Protein AF-0000000079917441 (afdb_homodimer)

Organism: NCBI:txid1990687

pLDDT: mean 87.79, std 17.49, range [42.44, 98.38]

Solvent-accessible surface area (backbone atoms only — no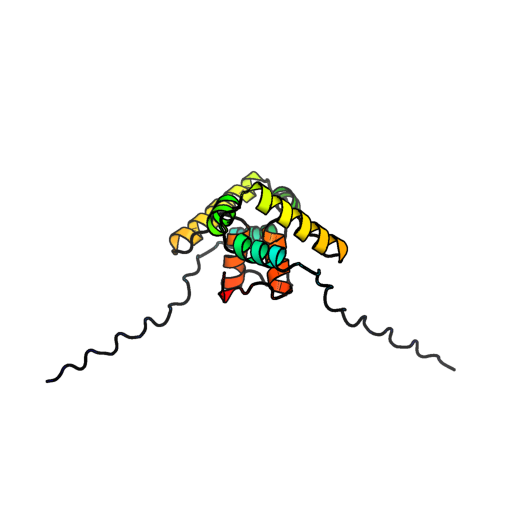t comparable to full-atom values): 10918 Å² total; per-residue (Å²): 132,83,73,67,74,70,76,69,68,68,76,70,76,66,72,80,68,74,57,90,67,51,73,65,45,47,50,49,49,54,45,39,71,67,35,93,37,62,62,56,28,15,61,75,71,72,50,49,53,67,56,53,51,52,42,48,53,51,52,33,49,39,27,37,74,52,74,51,69,50,88,48,69,46,45,47,48,52,51,31,46,74,68,63,71,46,51,76,89,78,93,133,80,74,67,74,70,75,70,69,67,74,69,78,66,71,79,68,74,56,89,67,50,75,65,45,48,50,47,49,53,45,40,72,67,34,94,37,63,64,56,30,16,60,75,72,71,51,50,53,67,57,53,51,52,44,49,53,51,52,35,50,38,27,38,75,49,73,50,69,51,88,47,69,47,45,46,48,50,50,30,45,74,68,63,70,48,51,77,87,79,92

Sequence (182 aa):
MTSVPGSTPDPVGEPPRRPRLTPRELEILRLWLRSESKAIAASDLGISMGTINTHLIRIRAKYAAVGRPVTDKSGLLIRALQDGLVSLAELMTSVPGSTPDPVGEPPRRPRLTPRELEILRLWLRSESKAIAASDLGISMGTINTHLIRIRAKYAAVGRPVTDKSGLLIRALQDGLVSLAEL

Radius of gyration: 21.26 Å; Cα contacts (8 Å, |Δi|>4): 156; chains: 2; bounding box: 71×58×58 Å

Secondary structure (DSSP, 8-state):
----------------PPP---HHHHHHHHHHHHSSSHHHHHHHHT--HHHHHHHHHHHHHHHHHTT----SHHHHHHHHHHTTSS-GGG-/----------------PPP---HHHHHHHHHHHHSSSHHHHHHHHT--HHHHHHHHHHHHHHHHHTT----SHHHHHHHHHHTTSS-GGG-

Nearest PDB structures (foldseek):
  1fse-assembly1_A  TM=8.874E-01  e=6.906E-03  Bacillus subtilis
  7r3h-assembly2_C  TM=8.814E-01  e=1.863E-02  Pseudomonas aeruginosa PAO1
  7r3g-assembly1_B  TM=8.838E-01  e=2.495E-02  Pseudomonas aeruginosa PAO1
  7r3e-assembly1_B  TM=8.764E-01  e=2.973E-02  Pseudomonas aeruginosa PAO1
  7r3e-assembly1_A  TM=8.862E-01  e=7.138E-02  Pseudomonas aeruginosa PAO1

InterPro domains:
  IPR000792 Transcription regulator LuxR, C-terminal [PF00196] (21-64)
  IPR000792 Transcription regulator LuxR, C-terminal [SM00421] (18-80)
  IPR016032 Signal transduction response regulator, C-terminal effector [SSF46894] (13-66)
  IPR036388 Winged helix-like DNA-binding domain superfamily [G3DSA:1.10.10.10] (14-89)

Structure (mmCIF, N/CA/C/O backbone):
data_AF-0000000079917441-model_v1
#
loop_
_entity.id
_entity.type
_entity.pdbx_description
1 polymer 'Helix-turn-helix transcriptional regulator'
#
loop_
_atom_site.group_PDB
_atom_site.id
_atom_site.type_symbol
_atom_site.label_atom_id
_atom_site.label_alt_id
_atom_site.label_comp_id
_atom_site.label_asym_id
_atom_site.label_entity_id
_atom_site.label_seq_id
_atom_site.pdbx_PDB_ins_code
_atom_site.Cartn_x
_atom_site.Cartn_y
_atom_site.Cartn_z
_atom_site.occupancy
_atom_site.B_iso_or_equiv
_atom_site.auth_seq_id
_atom_site.auth_comp_id
_atom_site.auth_asym_id
_atom_site.auth_atom_id
_atom_site.pdbx_PDB_model_num
ATOM 1 N N . MET A 1 1 ? 36.219 12.758 41.531 1 43.31 1 MET A N 1
ATOM 2 C CA . MET A 1 1 ? 34.812 12.969 41.219 1 43.31 1 MET A CA 1
ATOM 3 C C . MET A 1 1 ? 34.469 12.492 39.812 1 43.31 1 MET A C 1
ATOM 5 O O . MET A 1 1 ? 34.844 13.141 38.844 1 43.31 1 MET A O 1
ATOM 9 N N . THR A 1 2 ? 34.656 11.211 39.562 1 46 2 THR A N 1
ATOM 10 C CA . THR A 1 2 ? 34.5 10.453 38.344 1 46 2 THR A CA 1
ATOM 11 C C . THR A 1 2 ? 33.062 10.617 37.781 1 46 2 THR A C 1
ATOM 13 O O . THR A 1 2 ? 32.094 10.18 38.406 1 46 2 THR A O 1
ATOM 16 N N . SER A 1 3 ? 32.688 11.789 37.281 1 43.31 3 SER A N 1
ATOM 17 C CA . SER A 1 3 ? 31.406 12.016 36.656 1 43.31 3 SER A CA 1
ATOM 18 C C . SER A 1 3 ? 31.047 10.883 35.719 1 43.31 3 SER A C 1
ATOM 20 O O . SER A 1 3 ? 31.781 10.617 34.75 1 43.31 3 SER A O 1
ATOM 22 N N . VAL A 1 4 ? 30.562 9.789 36.219 1 50.75 4 VAL A N 1
ATOM 23 C CA . VAL A 1 4 ? 29.969 8.789 35.344 1 50.75 4 VAL A CA 1
ATOM 24 C C . VAL A 1 4 ? 29.109 9.469 34.281 1 50.75 4 VAL A C 1
ATOM 26 O O . VAL A 1 4 ? 28.234 10.273 34.625 1 50.75 4 VAL A O 1
ATOM 29 N N . PRO A 1 5 ? 29.641 9.664 33.094 1 51.19 5 PRO A N 1
ATOM 30 C CA . PRO A 1 5 ? 28.75 10.297 32.094 1 51.19 5 PRO A CA 1
ATOM 31 C C . PRO A 1 5 ? 27.312 9.766 32.156 1 51.19 5 PRO A C 1
ATOM 33 O O . PRO A 1 5 ? 27.094 8.609 32.562 1 51.19 5 PRO A O 1
ATOM 36 N N . GLY A 1 6 ? 26.375 10.508 32.75 1 45.12 6 GLY A N 1
ATOM 37 C CA . GLY A 1 6 ? 24.984 10.102 32.719 1 45.12 6 GLY A CA 1
ATOM 38 C C . GLY A 1 6 ? 24.594 9.352 31.469 1 45.12 6 GLY A C 1
ATOM 39 O O . GLY A 1 6 ? 25.234 9.508 30.422 1 45.12 6 GLY A O 1
ATOM 40 N N . SER A 1 7 ? 24.281 8.109 31.625 1 47.53 7 SER A N 1
ATOM 41 C CA . SER A 1 7 ? 23.734 7.312 30.516 1 47.53 7 SER A CA 1
ATOM 42 C C . SER A 1 7 ? 22.828 8.156 29.625 1 47.53 7 SER A C 1
ATOM 44 O O . SER A 1 7 ? 21.953 8.867 30.109 1 47.53 7 SER A O 1
ATOM 46 N N . THR A 1 8 ? 23.406 8.875 28.609 1 49.34 8 THR A N 1
ATOM 47 C CA . THR A 1 8 ? 22.562 9.5 27.609 1 49.34 8 THR A CA 1
ATOM 48 C C . THR A 1 8 ? 21.25 8.734 27.453 1 49.34 8 THR A C 1
ATOM 50 O O . THR A 1 8 ? 21.25 7.512 27.344 1 49.34 8 THR A O 1
ATOM 53 N N . PRO A 1 9 ? 20.188 9.148 28.172 1 47.81 9 PRO A N 1
ATOM 54 C CA . PRO A 1 9 ? 18.953 8.383 27.984 1 47.81 9 PRO A CA 1
ATOM 55 C C . PRO A 1 9 ? 18.828 7.801 26.578 1 47.81 9 PRO A C 1
ATOM 57 O O . PRO A 1 9 ? 19.359 8.367 25.625 1 47.81 9 PRO A O 1
ATOM 60 N N . ASP A 1 10 ? 19.016 6.641 26.453 1 45.94 10 ASP A N 1
ATOM 61 C CA . ASP A 1 10 ? 18.641 6.043 25.172 1 45.94 10 ASP A CA 1
ATOM 62 C C . ASP A 1 10 ? 17.453 6.785 24.547 1 45.94 10 ASP A C 1
ATOM 64 O O . ASP A 1 10 ? 16.484 7.109 25.234 1 45.94 10 ASP A O 1
ATOM 68 N N . PRO A 1 11 ? 17.594 7.781 23.672 1 47.22 11 PRO A N 1
ATOM 69 C CA . PRO A 1 11 ? 16.422 8.492 23.172 1 47.22 11 PRO A CA 1
ATOM 70 C C . PRO A 1 11 ? 15.156 7.633 23.219 1 47.22 11 PRO A C 1
ATOM 72 O O . PRO A 1 11 ? 15.164 6.484 22.766 1 47.22 11 PRO A O 1
ATOM 75 N N . VAL A 1 12 ? 14.555 7.352 24.234 1 46.88 12 VAL A N 1
ATOM 76 C CA . VAL A 1 12 ? 13.219 6.762 24.203 1 46.88 12 VAL A CA 1
ATOM 77 C C . VAL A 1 12 ? 12.547 7.074 22.875 1 46.88 12 VAL A C 1
ATOM 79 O O . VAL A 1 12 ? 12.422 8.242 22.484 1 46.88 12 VAL A O 1
ATOM 82 N N . GLY A 1 13 ? 12.711 6.297 21.781 1 51.38 13 GLY A N 1
ATOM 83 C CA . GLY A 1 13 ? 12.156 6.477 20.453 1 51.38 13 GLY A CA 1
ATOM 84 C C . GLY A 1 13 ? 10.828 7.211 20.453 1 51.38 13 GLY A C 1
ATOM 85 O O . GLY A 1 13 ? 9.828 6.703 20.953 1 51.38 13 GLY A O 1
ATOM 86 N N . GLU A 1 14 ? 10.773 8.492 20.672 1 61.12 14 GLU A N 1
ATOM 87 C CA . GLU A 1 14 ? 9.547 9.281 20.625 1 61.12 14 GLU A CA 1
ATOM 88 C C . GLU A 1 14 ? 8.57 8.727 19.594 1 61.12 14 GLU A C 1
ATOM 90 O O . GLU A 1 14 ? 8.977 8.258 18.531 1 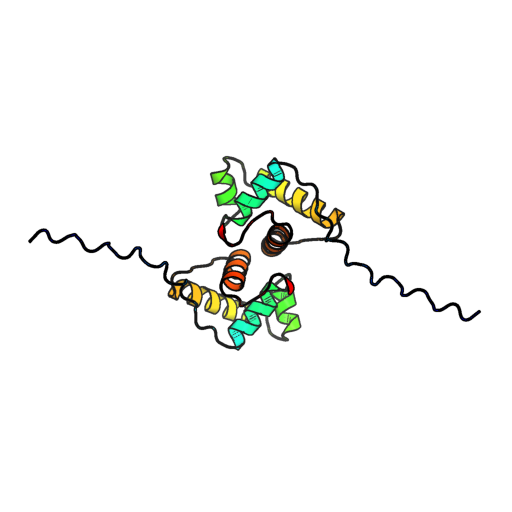61.12 14 GLU A O 1
ATOM 95 N N . PRO A 1 15 ? 7.43 8.266 20.125 1 68.12 15 PRO A N 1
ATOM 96 C CA . PRO A 1 15 ? 6.426 7.82 19.156 1 68.12 15 PRO A CA 1
ATOM 97 C C . PRO A 1 15 ? 6.367 8.711 17.922 1 68.12 15 PRO A C 1
ATOM 99 O O . PRO A 1 15 ? 6.613 9.922 18 1 68.12 15 PRO A O 1
ATOM 102 N N . PRO A 1 16 ? 6.422 8.047 16.828 1 70.81 16 PRO A N 1
ATOM 103 C CA . PRO A 1 16 ? 6.363 8.859 15.609 1 70.81 16 PRO A CA 1
ATOM 104 C C . PRO A 1 16 ? 5.301 9.953 15.68 1 70.81 16 PRO A C 1
ATOM 106 O O . PRO A 1 16 ? 4.227 9.734 16.25 1 70.81 16 PRO A O 1
ATOM 109 N N . ARG A 1 17 ? 5.613 11.164 15.438 1 86.5 17 ARG A N 1
ATOM 110 C CA . ARG A 1 17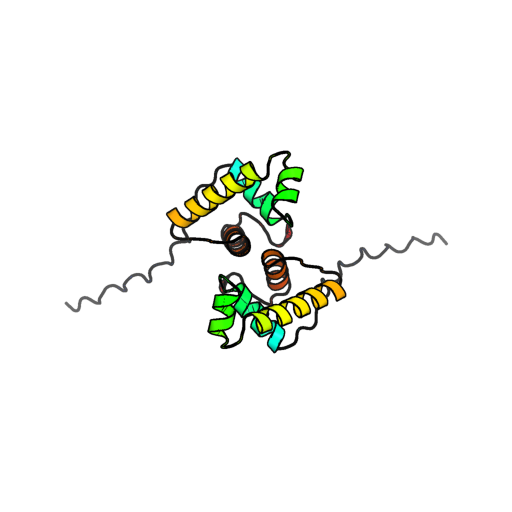 ? 4.672 12.281 15.375 1 86.5 17 ARG A CA 1
ATOM 111 C C . ARG A 1 17 ? 3.57 12.008 14.359 1 86.5 17 ARG A C 1
ATOM 113 O O . ARG A 1 17 ? 3.842 11.531 13.258 1 86.5 17 ARG A O 1
ATOM 120 N N . ARG A 1 18 ? 2.316 12.078 14.766 1 92.06 18 ARG A N 1
ATOM 121 C CA . ARG A 1 18 ? 1.169 11.914 13.883 1 92.06 18 ARG A CA 1
ATOM 122 C C . ARG A 1 18 ? 0.603 13.266 13.461 1 92.06 18 ARG A C 1
ATOM 124 O O . ARG A 1 18 ? 0.471 14.172 14.281 1 92.06 18 ARG A O 1
ATOM 131 N N . PRO A 1 19 ? 0.392 13.359 12.141 1 95.94 19 PRO A N 1
ATOM 132 C CA . PRO A 1 19 ? -0.231 14.617 11.711 1 95.94 19 PRO A CA 1
ATOM 133 C C . PRO A 1 19 ? -1.663 14.766 12.219 1 95.94 19 PRO A C 1
ATOM 135 O O . PRO A 1 19 ? -2.328 13.766 12.508 1 95.94 19 PRO A O 1
ATOM 138 N N . ARG A 1 20 ? -2.057 15.992 12.359 1 95.75 20 ARG A N 1
ATOM 139 C CA . ARG A 1 20 ? -3.459 16.281 12.648 1 95.75 20 ARG A CA 1
ATOM 140 C C . ARG A 1 20 ? -4.281 16.344 11.367 1 95.75 20 ARG A C 1
ATOM 142 O O . ARG A 1 20 ? -4.191 17.328 10.617 1 95.75 20 ARG A O 1
ATOM 149 N N . LEU A 1 21 ? -5.004 15.297 11.164 1 97.69 21 LEU A N 1
ATOM 150 C CA . LEU A 1 21 ? -5.863 15.273 9.984 1 97.69 21 LEU A CA 1
ATOM 151 C C . LEU A 1 21 ? -7.27 15.75 10.328 1 97.69 21 LEU A C 1
ATOM 153 O O . LEU A 1 21 ? -7.793 15.43 11.398 1 97.69 21 LEU A O 1
ATOM 157 N N . THR A 1 22 ? -7.828 16.453 9.484 1 97.44 22 THR A N 1
ATOM 158 C CA . THR A 1 22 ? -9.219 16.844 9.672 1 97.44 22 THR A CA 1
ATOM 159 C C . THR A 1 22 ? -10.148 15.648 9.477 1 97.44 22 THR A C 1
ATOM 161 O O . THR A 1 22 ? -9.742 14.633 8.906 1 97.44 22 THR A O 1
ATOM 164 N N . PRO A 1 23 ? -11.367 15.773 9.922 1 97.12 23 PRO A N 1
AT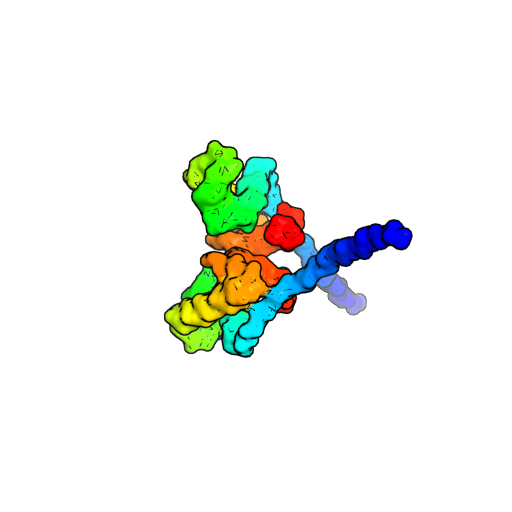OM 165 C CA . PRO A 1 23 ? -12.312 14.672 9.742 1 97.12 23 PRO A CA 1
ATOM 166 C C . PRO A 1 23 ? -12.531 14.312 8.273 1 97.12 23 PRO A C 1
ATOM 168 O O . PRO A 1 23 ? -12.633 13.133 7.926 1 97.12 23 PRO A O 1
ATOM 171 N N . ARG A 1 24 ? -12.477 15.273 7.453 1 97.19 24 ARG A N 1
ATOM 172 C CA . ARG A 1 24 ? -12.695 15.039 6.031 1 97.19 24 ARG A CA 1
ATOM 173 C C . ARG A 1 24 ? -11.484 14.367 5.395 1 97.19 24 ARG A C 1
ATOM 175 O O . ARG A 1 24 ? -11.633 13.469 4.562 1 97.19 24 ARG A O 1
ATOM 182 N N . GLU A 1 25 ? -10.258 14.805 5.781 1 97.56 25 GLU A N 1
ATOM 183 C CA . GLU A 1 25 ? -9.031 14.188 5.297 1 97.56 25 GLU A CA 1
ATOM 184 C C . GLU A 1 25 ? -8.961 12.719 5.695 1 97.56 25 GLU A C 1
ATOM 186 O O . GLU A 1 25 ? -8.562 11.867 4.891 1 97.56 25 GLU A O 1
ATOM 191 N N . LEU A 1 26 ? -9.391 12.477 6.922 1 97.06 26 LEU A N 1
ATOM 192 C CA . LEU A 1 26 ? -9.398 11.102 7.422 1 97.06 26 LEU A CA 1
ATOM 193 C C . LEU A 1 26 ? -10.398 10.25 6.648 1 97.06 26 LEU A C 1
ATOM 195 O O . LEU A 1 26 ? -10.086 9.109 6.277 1 97.06 26 LEU A O 1
ATOM 199 N N . GLU A 1 27 ? -11.492 10.805 6.434 1 96.75 27 GLU A N 1
ATOM 200 C CA . GLU A 1 27 ? -12.531 10.117 5.668 1 96.75 27 GLU A CA 1
ATOM 201 C C . GLU A 1 27 ? -12.047 9.781 4.262 1 96.75 27 GLU A C 1
ATOM 203 O O . GLU A 1 27 ? -12.203 8.648 3.797 1 96.75 27 GLU A O 1
ATOM 208 N N . ILE A 1 28 ? -11.469 10.727 3.639 1 97.5 28 ILE A N 1
ATOM 209 C CA . ILE A 1 28 ? -10.961 10.562 2.279 1 97.5 28 ILE A CA 1
ATOM 210 C C . ILE A 1 28 ? -9.844 9.523 2.264 1 97.5 28 ILE A C 1
ATOM 212 O O . ILE A 1 28 ? -9.82 8.648 1.4 1 97.5 28 ILE A O 1
ATOM 216 N N . LEU A 1 29 ? -8.984 9.656 3.227 1 97.25 29 LEU A N 1
ATOM 217 C CA . LEU A 1 29 ? -7.848 8.742 3.301 1 97.25 29 LEU A CA 1
ATOM 218 C C . LEU A 1 29 ? -8.32 7.305 3.449 1 97.25 29 LEU A C 1
ATOM 220 O O . LEU A 1 29 ? -7.887 6.426 2.701 1 97.25 29 LEU A O 1
ATOM 224 N N . ARG A 1 30 ? -9.211 7.086 4.352 1 96.25 30 ARG A N 1
ATOM 225 C CA . ARG A 1 30 ? -9.703 5.742 4.645 1 96.25 30 ARG A CA 1
ATOM 226 C C . ARG A 1 30 ? -10.43 5.156 3.438 1 96.25 30 ARG A C 1
ATOM 228 O O . ARG A 1 30 ? -10.211 3.996 3.078 1 96.25 30 ARG A O 1
ATOM 235 N N . LEU A 1 31 ? -11.242 5.953 2.811 1 95.75 31 LEU A N 1
ATOM 236 C CA . LEU A 1 31 ? -12 5.5 1.65 1 95.75 31 LEU A CA 1
ATOM 237 C C . LEU A 1 31 ? -11.078 5.238 0.466 1 95.75 31 LEU A C 1
ATOM 239 O O . LEU A 1 31 ? -11.195 4.211 -0.206 1 95.75 31 LEU A O 1
ATOM 243 N N . TRP A 1 32 ? -10.211 6.129 0.235 1 96.19 32 TRP A N 1
ATOM 244 C CA . TRP A 1 32 ? -9.289 6.02 -0.891 1 96.19 32 TRP A CA 1
ATOM 245 C C . TRP A 1 32 ? -8.398 4.793 -0.749 1 96.19 32 TRP A C 1
ATOM 247 O O . TRP A 1 32 ? -8.148 4.078 -1.724 1 96.19 32 TRP A O 1
ATOM 257 N N . LEU A 1 33 ? -7.926 4.508 0.485 1 96 33 LEU A N 1
ATOM 258 C CA . LEU A 1 33 ? -7.039 3.375 0.725 1 96 33 LEU A CA 1
ATOM 259 C C . LEU A 1 33 ? -7.773 2.055 0.519 1 96 33 LEU A C 1
ATOM 261 O O . LEU A 1 33 ? -7.156 1.036 0.207 1 96 33 LEU A O 1
ATOM 265 N N . ARG A 1 34 ? -9.055 2.109 0.622 1 93.38 34 ARG A N 1
ATOM 266 C CA . ARG A 1 34 ? -9.867 0.908 0.445 1 93.38 34 ARG A CA 1
ATOM 267 C C . ARG A 1 34 ? -10.297 0.748 -1.008 1 93.38 34 ARG A C 1
ATOM 269 O O . ARG A 1 34 ? -10.812 -0.304 -1.396 1 93.38 34 ARG A O 1
ATOM 276 N N . SER A 1 35 ? -10.078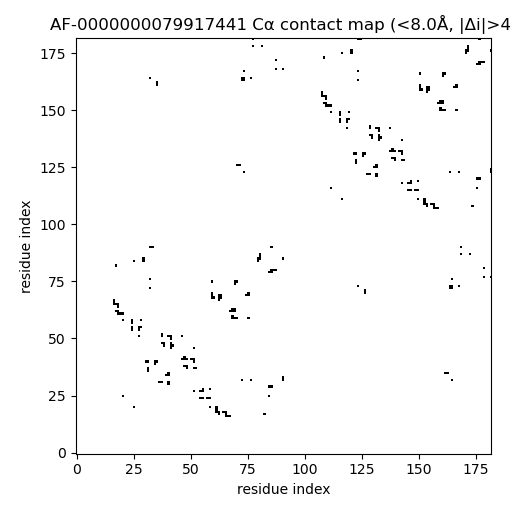 1.779 -1.731 1 94.19 35 SER A N 1
ATOM 277 C CA . SER A 1 35 ? -10.523 1.792 -3.121 1 94.19 35 SER A CA 1
ATOM 278 C C . SER A 1 35 ? -9.383 1.419 -4.066 1 94.19 35 SER A C 1
ATOM 280 O O . SER A 1 35 ? -8.211 1.569 -3.727 1 94.19 35 SER A O 1
ATOM 282 N N . GLU A 1 36 ? -9.766 1.023 -5.301 1 89.5 36 GLU A N 1
ATOM 283 C CA . GLU A 1 36 ? -8.773 0.625 -6.293 1 89.5 36 GLU A CA 1
ATOM 284 C C . GLU A 1 36 ? -8.227 1.837 -7.043 1 89.5 36 GLU A C 1
ATOM 286 O O . GLU A 1 36 ? -7.152 1.769 -7.641 1 89.5 36 GLU A O 1
ATOM 291 N N . SER A 1 37 ? -9.023 2.859 -7.043 1 93.25 37 SER A N 1
ATOM 292 C CA . SER A 1 37 ? -8.625 4.051 -7.781 1 93.25 37 SER A CA 1
ATOM 293 C C . SER A 1 37 ? -9.273 5.305 -7.203 1 93.25 37 SER A C 1
ATOM 295 O O . SER A 1 37 ? -10.242 5.211 -6.445 1 93.25 37 SER A O 1
ATOM 297 N N . LYS A 1 38 ? -8.656 6.449 -7.531 1 95.88 38 LYS A N 1
ATOM 298 C CA . LYS A 1 38 ? -9.234 7.723 -7.121 1 95.88 38 LYS A CA 1
ATOM 299 C C . LYS A 1 38 ? -10.656 7.879 -7.664 1 95.88 38 LYS A C 1
ATOM 301 O O . LYS A 1 38 ? -11.516 8.453 -6.996 1 95.88 38 LYS A O 1
ATOM 306 N N . ALA A 1 39 ? -10.883 7.309 -8.875 1 95.75 39 ALA A N 1
ATOM 307 C CA . ALA A 1 39 ? -12.188 7.418 -9.516 1 95.75 39 ALA A CA 1
ATOM 308 C C . ALA A 1 39 ? -13.258 6.684 -8.711 1 95.75 39 ALA A C 1
ATOM 310 O O . ALA A 1 39 ? -14.352 7.207 -8.492 1 95.75 39 ALA A O 1
ATOM 311 N N . ILE A 1 40 ? -12.953 5.5 -8.289 1 95.62 40 ILE A N 1
ATOM 312 C CA . ILE A 1 40 ? -13.883 4.691 -7.512 1 95.62 40 ILE A CA 1
ATOM 313 C C . ILE A 1 40 ? -14.148 5.355 -6.164 1 95.62 40 ILE A C 1
ATOM 315 O O . ILE A 1 40 ? -15.305 5.465 -5.738 1 95.62 40 ILE A O 1
ATOM 319 N N . ALA A 1 41 ? -13.102 5.859 -5.535 1 96.56 41 ALA A N 1
ATOM 320 C CA . ALA A 1 41 ? -13.25 6.566 -4.27 1 96.56 41 ALA A CA 1
ATOM 321 C C . ALA A 1 41 ? -14.156 7.789 -4.426 1 96.56 41 ALA A C 1
ATOM 323 O O . ALA A 1 41 ? -15.016 8.047 -3.578 1 96.56 41 ALA A O 1
ATOM 324 N N . ALA A 1 42 ? -13.891 8.547 -5.5 1 97.69 42 ALA A N 1
ATOM 325 C CA . ALA A 1 42 ? -14.688 9.742 -5.781 1 97.69 42 ALA A CA 1
ATOM 326 C C . ALA A 1 42 ? -16.156 9.391 -5.941 1 97.69 42 ALA A C 1
ATOM 328 O O . ALA A 1 42 ? -17.031 10.055 -5.375 1 97.69 42 ALA A O 1
ATOM 329 N N . SER A 1 43 ? -16.438 8.375 -6.711 1 97.19 43 SER A N 1
ATOM 330 C CA . SER A 1 43 ? -17.797 7.918 -6.945 1 97.19 43 SER A CA 1
ATOM 331 C C . SER A 1 43 ? -18.469 7.484 -5.645 1 97.19 43 SER A C 1
ATOM 333 O O . SER A 1 43 ? -19.625 7.824 -5.395 1 97.19 43 SER A O 1
ATOM 335 N N . ASP A 1 44 ? -17.781 6.809 -4.805 1 95.31 44 ASP A N 1
ATOM 336 C CA . ASP A 1 44 ? -18.297 6.297 -3.537 1 95.31 44 ASP A CA 1
ATOM 337 C C . ASP A 1 44 ? -18.688 7.438 -2.602 1 95.31 44 ASP A C 1
ATOM 339 O O . ASP A 1 44 ? -19.656 7.328 -1.846 1 95.31 44 ASP A O 1
ATOM 343 N N . LEU A 1 45 ? -17.938 8.547 -2.641 1 95.06 45 LEU A N 1
ATOM 344 C CA . LEU A 1 45 ? -18.141 9.672 -1.734 1 95.06 45 LEU A CA 1
ATOM 345 C C . LEU A 1 45 ? -19.047 10.727 -2.375 1 95.06 45 LEU A C 1
ATOM 347 O O . LEU A 1 45 ? -19.484 11.656 -1.702 1 95.06 45 LEU A O 1
ATOM 351 N N . GLY A 1 46 ? -19.25 10.594 -3.723 1 97.06 46 GLY A N 1
ATOM 352 C CA . GLY A 1 46 ? -20.062 11.562 -4.438 1 97.06 46 GLY A CA 1
ATOM 353 C C . GLY A 1 46 ? -19.344 12.875 -4.688 1 97.06 46 GLY A C 1
ATOM 354 O O . GLY A 1 46 ? -19.953 13.945 -4.625 1 97.06 46 GLY A O 1
ATOM 355 N N . ILE A 1 47 ? -18.031 12.805 -4.773 1 97.19 47 ILE A N 1
ATOM 356 C CA . ILE A 1 47 ? -17.234 13.992 -5.039 1 97.19 47 ILE A CA 1
ATOM 357 C C . ILE A 1 47 ? -16.406 13.781 -6.301 1 97.19 47 ILE A C 1
ATOM 359 O O . ILE A 1 47 ? -16.484 12.727 -6.934 1 97.19 47 ILE A O 1
ATOM 363 N N . SER A 1 48 ? -15.688 14.844 -6.688 1 97.75 48 SER A N 1
ATOM 364 C CA . SER A 1 48 ? -14.883 14.758 -7.902 1 97.75 48 SER A CA 1
ATOM 365 C C . SER A 1 48 ? -13.5 14.195 -7.609 1 97.75 48 SER A C 1
ATOM 367 O O . SER A 1 48 ? -13.031 14.242 -6.473 1 97.75 48 SER A O 1
ATOM 369 N N . MET A 1 49 ? -12.883 13.703 -8.664 1 97.06 49 MET A N 1
ATOM 370 C CA . MET A 1 49 ? -11.508 13.242 -8.531 1 97.06 49 MET A CA 1
ATOM 371 C C . MET A 1 49 ? -10.586 14.391 -8.125 1 97.06 49 MET A C 1
ATOM 373 O O . MET A 1 49 ? -9.602 14.18 -7.414 1 97.06 49 MET A O 1
ATOM 377 N N . GLY A 1 50 ? -10.891 15.539 -8.57 1 97.75 50 GLY A N 1
ATOM 378 C CA . GLY A 1 50 ? -10.125 16.719 -8.18 1 97.75 50 GLY A CA 1
ATOM 379 C C . GLY A 1 50 ? -10.156 16.984 -6.688 1 97.75 50 GLY A C 1
ATOM 380 O O . GLY A 1 50 ? -9.141 17.359 -6.098 1 97.75 50 GLY A O 1
ATOM 381 N N . THR A 1 51 ? -11.289 16.781 -6.074 1 97.81 51 THR A N 1
ATOM 382 C CA . THR A 1 51 ? -11.438 16.953 -4.633 1 97.81 51 THR A CA 1
ATOM 383 C C . THR A 1 51 ? -10.609 15.906 -3.883 1 97.81 51 THR A C 1
ATOM 385 O O . THR A 1 51 ? -9.922 16.234 -2.912 1 97.81 51 THR A O 1
ATOM 388 N N . ILE A 1 52 ? -10.688 14.719 -4.383 1 97.88 52 ILE A N 1
ATOM 389 C CA . ILE A 1 52 ? -9.867 13.672 -3.793 1 97.88 52 ILE A CA 1
ATOM 390 C C . ILE A 1 52 ? -8.391 14.07 -3.857 1 97.88 52 ILE A C 1
ATOM 392 O O . ILE A 1 52 ? -7.676 13.984 -2.855 1 97.88 52 ILE A O 1
ATOM 396 N N . ASN A 1 53 ? -7.965 14.484 -4.996 1 97.25 53 ASN A N 1
ATOM 397 C CA . ASN A 1 53 ? -6.57 14.867 -5.207 1 97.25 53 ASN A CA 1
ATOM 398 C C . ASN A 1 53 ? -6.148 15.984 -4.25 1 97.25 53 ASN A C 1
ATOM 400 O O . ASN A 1 53 ? -5.082 15.914 -3.645 1 97.25 53 ASN A O 1
ATOM 404 N N . THR A 1 54 ? -7.012 16.859 -4.094 1 97.88 54 THR A N 1
ATOM 405 C CA . THR A 1 54 ? -6.723 18 -3.221 1 97.88 54 THR A CA 1
ATOM 406 C C . THR A 1 54 ? -6.523 17.531 -1.78 1 97.88 54 THR A C 1
ATOM 408 O O . THR A 1 54 ? -5.559 17.922 -1.121 1 97.88 54 THR A O 1
ATOM 411 N N . HIS A 1 55 ? -7.348 16.688 -1.261 1 98.31 55 HIS A N 1
ATOM 412 C CA . HIS A 1 55 ? -7.238 16.188 0.107 1 98.31 55 HIS A CA 1
ATOM 413 C C . HIS A 1 55 ? -5.992 15.32 0.283 1 98.31 55 HIS A C 1
ATOM 415 O O . HIS A 1 55 ? -5.324 15.391 1.317 1 98.31 55 HIS A O 1
ATOM 421 N N . LEU A 1 56 ? -5.707 14.641 -0.75 1 97.81 56 LEU A N 1
ATOM 422 C CA . LEU A 1 56 ? -4.527 13.789 -0.666 1 97.81 56 LEU A CA 1
ATOM 423 C C . LEU A 1 56 ? -3.25 14.625 -0.64 1 97.81 56 LEU A C 1
ATOM 425 O O . LEU A 1 56 ? -2.289 14.273 0.048 1 97.81 56 LEU A O 1
ATOM 429 N N . ILE A 1 57 ? -3.223 15.633 -1.376 1 98 57 ILE A N 1
ATOM 430 C CA . ILE A 1 57 ? -2.094 16.562 -1.347 1 98 57 ILE A CA 1
ATOM 431 C C . ILE A 1 57 ? -1.938 17.141 0.058 1 98 57 ILE A C 1
ATOM 433 O O . ILE A 1 57 ? -0.83 17.188 0.594 1 98 57 ILE A O 1
ATOM 437 N N . ARG A 1 58 ? -3.041 17.5 0.676 1 98.38 58 ARG A N 1
ATOM 438 C CA . ARG A 1 58 ? -3.02 18.062 2.025 1 98.38 58 ARG A CA 1
ATOM 439 C C . ARG A 1 58 ? -2.551 17.016 3.039 1 98.38 58 ARG A C 1
ATOM 441 O O . ARG A 1 58 ? -1.757 17.328 3.93 1 98.38 58 ARG A O 1
ATOM 448 N N . ILE A 1 59 ? -3.029 15.836 2.893 1 98.38 59 ILE A N 1
ATOM 449 C CA . ILE A 1 59 ? -2.656 14.75 3.791 1 98.38 59 ILE A CA 1
ATOM 450 C C . ILE A 1 59 ? -1.153 14.5 3.707 1 98.38 59 ILE A C 1
ATOM 452 O O . ILE A 1 59 ? -0.475 14.406 4.73 1 98.38 59 ILE A O 1
ATOM 456 N N . ARG A 1 60 ? -0.684 14.477 2.447 1 97.94 60 ARG A N 1
ATOM 457 C CA . ARG A 1 60 ? 0.744 14.25 2.246 1 97.94 60 ARG A CA 1
ATOM 458 C C . ARG A 1 60 ? 1.566 15.398 2.83 1 97.94 60 ARG A C 1
ATOM 460 O O . ARG A 1 60 ? 2.621 15.164 3.426 1 97.94 60 ARG A O 1
ATOM 467 N N . ALA A 1 61 ? 1.106 16.594 2.695 1 98.12 61 ALA A N 1
ATOM 468 C CA . ALA A 1 61 ? 1.788 17.766 3.248 1 98.12 61 ALA A CA 1
ATOM 469 C C . ALA A 1 61 ? 1.839 17.703 4.77 1 98.12 61 ALA A C 1
ATOM 471 O O . ALA A 1 61 ? 2.855 18.047 5.379 1 98.12 61 ALA A O 1
ATOM 472 N N . LYS A 1 62 ? 0.818 17.234 5.391 1 98.06 62 LYS A N 1
ATOM 473 C CA . LYS A 1 62 ? 0.76 17.125 6.844 1 98.06 62 LYS A CA 1
ATOM 474 C C . LYS A 1 62 ? 1.708 16.047 7.363 1 98.06 62 LYS A C 1
ATOM 476 O O . LYS A 1 62 ? 2.363 16.234 8.391 1 98.06 62 LYS A O 1
ATOM 481 N N . TYR A 1 63 ? 1.771 14.984 6.66 1 97.94 63 TYR A N 1
ATOM 482 C CA . TYR A 1 63 ? 2.734 13.953 7.031 1 97.94 63 TYR A CA 1
ATOM 483 C C . TYR A 1 63 ? 4.164 14.469 6.883 1 97.94 63 TYR A C 1
ATOM 485 O O . TYR A 1 63 ? 5.012 14.211 7.738 1 97.94 63 TYR A O 1
ATOM 493 N N . ALA A 1 64 ? 4.395 15.195 5.789 1 97.44 64 ALA A N 1
ATOM 494 C CA . ALA A 1 64 ? 5.723 15.766 5.578 1 97.44 64 ALA A CA 1
ATOM 495 C C . ALA A 1 64 ? 6.078 16.75 6.684 1 97.44 64 ALA A C 1
ATOM 497 O O . ALA A 1 64 ? 7.219 16.781 7.152 1 97.44 64 ALA A O 1
ATOM 498 N N . ALA A 1 65 ? 5.125 17.516 7.145 1 97.19 65 ALA A N 1
ATOM 499 C CA . ALA A 1 65 ? 5.332 18.562 8.148 1 97.19 65 ALA A CA 1
ATOM 500 C C . ALA A 1 65 ? 5.758 17.969 9.484 1 97.19 65 ALA A C 1
ATOM 502 O O . ALA A 1 65 ? 6.43 18.625 10.281 1 97.19 65 ALA A O 1
ATOM 503 N N . VAL A 1 66 ? 5.344 16.719 9.711 1 96.31 66 VAL A N 1
ATOM 504 C CA . VAL A 1 66 ? 5.691 16.094 10.992 1 96.31 66 VAL A CA 1
ATOM 505 C C . VAL A 1 66 ? 6.898 15.18 10.812 1 96.31 66 VAL A C 1
ATOM 507 O O . VAL A 1 66 ? 7.184 14.344 11.672 1 96.31 66 VAL A O 1
ATOM 510 N N . GLY A 1 67 ? 7.559 15.164 9.68 1 95.88 67 GLY A N 1
ATOM 511 C CA . GLY A 1 67 ? 8.812 14.461 9.453 1 95.88 67 GLY A CA 1
ATOM 512 C C . GLY A 1 67 ? 8.617 13.055 8.914 1 95.88 67 GLY A C 1
ATOM 513 O O . GLY A 1 67 ? 9.508 12.211 9.031 1 95.88 67 GLY A O 1
ATOM 514 N N . ARG A 1 68 ? 7.449 12.82 8.398 1 95.31 68 ARG A N 1
ATOM 515 C CA . ARG A 1 68 ? 7.125 11.5 7.871 1 95.31 68 ARG A CA 1
ATOM 516 C C . ARG A 1 68 ? 6.617 11.594 6.438 1 95.31 68 ARG A C 1
ATOM 518 O O . ARG A 1 68 ? 5.508 11.148 6.133 1 95.31 68 ARG A O 1
ATOM 525 N N . PRO A 1 69 ? 7.48 12.031 5.555 1 95.75 69 PRO A N 1
ATOM 526 C CA . PRO A 1 69 ? 7.031 12.25 4.18 1 95.75 69 PRO A CA 1
ATOM 527 C C . PRO A 1 69 ? 6.637 10.961 3.469 1 95.75 69 PRO A C 1
ATOM 529 O O . PRO A 1 69 ? 7.23 9.906 3.721 1 95.75 69 PRO A O 1
ATOM 532 N N . VAL A 1 70 ? 5.582 11.094 2.646 1 95 70 VAL A N 1
ATOM 533 C CA . VAL A 1 70 ? 5.086 10.008 1.815 1 95 70 VAL A CA 1
ATOM 534 C C . VAL A 1 70 ? 4.816 10.516 0.401 1 95 70 VAL A C 1
ATOM 536 O O . VAL A 1 70 ? 4.363 11.648 0.218 1 95 70 VAL A O 1
ATOM 539 N N . THR A 1 71 ? 5.062 9.578 -0.531 1 91.69 71 THR A N 1
ATOM 540 C CA . THR A 1 71 ? 5.004 10.078 -1.9 1 91.69 71 THR A CA 1
ATOM 541 C C . THR A 1 71 ? 3.906 9.367 -2.689 1 91.69 71 THR A C 1
ATOM 543 O O . THR A 1 71 ? 3.484 9.844 -3.742 1 91.69 71 THR A O 1
ATOM 546 N N . ASP A 1 72 ? 3.469 8.211 -2.188 1 93.25 72 ASP A N 1
ATOM 547 C CA . ASP A 1 72 ? 2.51 7.453 -2.984 1 93.25 72 ASP A CA 1
ATOM 548 C C . ASP A 1 72 ? 1.491 6.75 -2.092 1 93.25 72 ASP A C 1
ATOM 550 O O . ASP A 1 72 ? 1.53 6.887 -0.867 1 93.25 72 ASP A O 1
ATOM 554 N N . LYS A 1 73 ? 0.541 6.043 -2.783 1 95.5 73 LYS A N 1
ATOM 555 C CA . LYS A 1 73 ? -0.564 5.402 -2.074 1 95.5 73 LYS A CA 1
ATOM 556 C C . LYS A 1 73 ? -0.054 4.328 -1.119 1 95.5 73 LYS A C 1
ATOM 558 O O . LYS A 1 73 ? -0.579 4.172 -0.014 1 95.5 73 LYS A O 1
ATOM 563 N N . SER A 1 74 ? 0.929 3.553 -1.545 1 95.88 74 SER A N 1
ATOM 564 C CA . SER A 1 74 ? 1.473 2.51 -0.681 1 95.88 74 SER A CA 1
ATOM 565 C C . SER A 1 74 ? 2.123 3.105 0.563 1 95.88 74 SER A C 1
ATOM 567 O O . SER A 1 74 ? 1.996 2.555 1.659 1 95.88 74 SER A O 1
ATOM 569 N N . GLY A 1 75 ? 2.766 4.266 0.376 1 96.19 75 GLY A N 1
ATOM 570 C CA . GLY A 1 75 ? 3.32 4.977 1.516 1 96.19 75 GLY A CA 1
ATOM 571 C C . GLY A 1 75 ? 2.264 5.465 2.488 1 96.19 75 GLY A C 1
ATOM 572 O O . GLY A 1 75 ? 2.426 5.336 3.705 1 96.19 75 GLY A O 1
ATOM 573 N N . LEU A 1 76 ? 1.209 5.996 1.938 1 97 76 LEU A N 1
ATOM 574 C CA . LEU A 1 76 ? 0.126 6.469 2.795 1 97 76 LEU A CA 1
ATOM 575 C C . LEU A 1 76 ? -0.537 5.305 3.523 1 97 76 LEU A C 1
ATOM 577 O O . LEU A 1 76 ? -0.965 5.449 4.672 1 97 76 LEU A O 1
ATOM 581 N N . LEU A 1 77 ? -0.616 4.195 2.832 1 97.06 77 LEU A N 1
ATOM 582 C CA . LEU A 1 77 ? -1.155 2.998 3.467 1 97.06 77 LEU A CA 1
ATOM 583 C C . LEU A 1 77 ? -0.296 2.578 4.652 1 97.06 77 LEU A C 1
ATOM 585 O O . LEU A 1 77 ? -0.821 2.268 5.727 1 97.06 77 LEU A O 1
ATOM 589 N N . ILE A 1 78 ? 0.979 2.582 4.523 1 96.25 78 ILE A N 1
ATOM 590 C CA . ILE A 1 78 ? 1.903 2.234 5.598 1 96.25 78 ILE A CA 1
ATOM 591 C C . ILE A 1 78 ? 1.719 3.195 6.77 1 96.25 78 ILE A C 1
ATOM 593 O O . ILE A 1 78 ? 1.564 2.766 7.918 1 96.25 78 ILE A O 1
ATOM 597 N N . ARG A 1 79 ? 1.669 4.461 6.434 1 96.19 79 ARG A N 1
ATOM 598 C CA . ARG A 1 79 ? 1.498 5.465 7.48 1 96.19 79 ARG A CA 1
ATOM 599 C C . ARG A 1 79 ? 0.167 5.281 8.203 1 96.19 79 ARG A C 1
ATOM 601 O O . ARG A 1 79 ? 0.105 5.367 9.43 1 96.19 79 ARG A O 1
ATOM 608 N N . ALA A 1 80 ? -0.848 5.059 7.438 1 97.12 80 ALA A N 1
ATOM 609 C CA . ALA A 1 80 ? -2.184 4.902 8.008 1 97.12 80 ALA A CA 1
ATOM 610 C C . ALA A 1 80 ? -2.246 3.688 8.93 1 97.12 80 ALA A C 1
ATOM 612 O O . ALA A 1 80 ? -2.879 3.736 9.992 1 97.12 80 ALA A O 1
ATOM 613 N N . LEU A 1 81 ? -1.589 2.625 8.547 1 96 81 LEU A N 1
ATOM 614 C CA . LEU A 1 81 ? -1.536 1.422 9.367 1 96 81 LEU A CA 1
ATOM 615 C C . LEU A 1 81 ? -0.733 1.67 10.641 1 96 81 LEU A C 1
ATOM 617 O O . LEU A 1 81 ? -1.161 1.291 11.734 1 96 81 LEU A O 1
ATOM 621 N N . GLN A 1 82 ? 0.364 2.342 10.484 1 94.38 82 GLN A N 1
ATOM 622 C CA . GLN A 1 82 ? 1.229 2.646 11.617 1 94.38 82 GLN A CA 1
ATOM 623 C C . GLN A 1 82 ? 0.516 3.537 12.633 1 94.38 82 GLN A C 1
ATOM 625 O O . GLN A 1 82 ? 0.683 3.367 13.836 1 94.38 82 GLN A O 1
ATOM 630 N N . ASP A 1 83 ? -0.279 4.402 12.086 1 94.94 83 ASP A N 1
ATOM 631 C CA . ASP A 1 83 ? -0.947 5.379 12.938 1 94.94 83 ASP A CA 1
ATOM 632 C C . ASP A 1 83 ? -2.295 4.852 13.43 1 94.94 83 ASP A C 1
ATOM 634 O O . ASP A 1 83 ? -3.012 5.547 14.156 1 94.94 83 ASP A O 1
ATOM 638 N N . GLY A 1 84 ? -2.654 3.676 13 1 94.38 84 GLY A N 1
ATOM 639 C CA . GLY A 1 84 ? -3.904 3.066 13.422 1 94.38 84 GLY A CA 1
ATOM 640 C C . GLY A 1 84 ? -5.125 3.705 12.797 1 94.38 84 GLY A C 1
ATOM 641 O O . GLY A 1 84 ? -6.227 3.639 13.352 1 94.38 84 GLY A O 1
ATOM 642 N N . LEU A 1 85 ? -4.891 4.367 11.688 1 95.31 85 LEU A N 1
ATOM 643 C CA . LEU A 1 85 ? -6 5.027 11.008 1 95.31 85 LEU A CA 1
ATOM 644 C C . LEU A 1 85 ? -6.82 4.023 10.203 1 95.31 85 LEU A C 1
ATOM 646 O O . LEU A 1 85 ? -8.008 4.242 9.953 1 95.31 85 LEU A O 1
ATOM 650 N N . VAL A 1 86 ? -6.184 2.977 9.727 1 94.75 86 VAL A N 1
ATOM 651 C CA . VAL A 1 86 ? -6.848 1.851 9.078 1 94.75 86 VAL A CA 1
ATOM 652 C C . VAL A 1 86 ? -6.293 0.537 9.625 1 94.75 86 VAL A C 1
ATOM 654 O O . VAL A 1 86 ? -5.203 0.508 10.195 1 94.75 86 VAL A O 1
ATOM 657 N N . SER A 1 87 ? -7.098 -0.467 9.602 1 94.19 87 SER A N 1
ATOM 658 C CA . SER A 1 87 ? -6.688 -1.799 10.031 1 94.19 87 SER A CA 1
ATOM 659 C C . SER A 1 87 ? -6.664 -2.777 8.867 1 94.19 87 SER A C 1
ATOM 661 O O . SER A 1 87 ? -7.527 -2.719 7.984 1 94.19 87 SER A O 1
ATOM 663 N N . LEU A 1 88 ? -5.664 -3.629 8.883 1 91.19 88 LEU A N 1
ATOM 664 C CA . LEU A 1 88 ? -5.551 -4.633 7.832 1 91.19 88 LEU A CA 1
ATOM 665 C C . LEU A 1 88 ? -6.832 -5.453 7.723 1 91.19 88 LEU A C 1
ATOM 667 O O . LEU A 1 88 ? -7.227 -5.855 6.625 1 91.19 88 LEU A O 1
ATOM 671 N N . ALA A 1 89 ? -7.449 -5.602 8.836 1 88.5 89 ALA A N 1
ATOM 672 C CA . ALA A 1 89 ? -8.664 -6.414 8.891 1 88.5 89 ALA A CA 1
ATOM 673 C C . ALA A 1 89 ? -9.812 -5.746 8.141 1 88.5 89 ALA A C 1
ATOM 675 O O . ALA A 1 89 ? -10.773 -6.406 7.75 1 88.5 89 ALA A O 1
ATOM 676 N N . GLU A 1 90 ? -9.703 -4.5 7.973 1 86.06 90 GLU A N 1
ATOM 677 C CA . GLU A 1 90 ? -10.781 -3.748 7.34 1 86.06 90 GLU A CA 1
ATOM 678 C C . GLU A 1 90 ? -10.484 -3.49 5.863 1 86.06 90 GLU A C 1
ATOM 680 O O . GLU A 1 90 ? -11.32 -2.947 5.141 1 86.06 90 GLU A O 1
ATOM 685 N N . LEU A 1 91 ? -9.227 -3.787 5.508 1 84.62 91 LEU A N 1
ATOM 686 C CA . LEU A 1 91 ? -8.812 -3.592 4.125 1 84.62 91 LEU A CA 1
ATOM 687 C C . LEU A 1 91 ? -9.031 -4.859 3.307 1 84.62 91 LEU A C 1
ATOM 689 O O . LEU A 1 91 ? -8.945 -5.969 3.84 1 84.62 91 LEU A O 1
ATOM 693 N N . MET B 1 1 ? -37.5 -39.906 12.578 1 42.44 1 MET B N 1
ATOM 694 C CA . MET B 1 1 ? -36.062 -39.719 12.398 1 42.44 1 MET B CA 1
ATOM 695 C C . MET B 1 1 ? -35.75 -38.312 11.984 1 42.44 1 MET B C 1
ATOM 697 O O . MET B 1 1 ? -36 -37.906 10.844 1 42.44 1 MET B O 1
ATOM 701 N N . THR B 1 2 ? -36.062 -37.344 12.844 1 47.06 2 THR B N 1
ATOM 702 C CA . THR B 1 2 ? -35.906 -35.906 12.711 1 47.06 2 THR B CA 1
ATOM 703 C C . THR B 1 2 ? -34.469 -35.531 12.359 1 47.06 2 THR B C 1
ATOM 705 O O . THR B 1 2 ? -33.562 -35.75 13.164 1 47.06 2 THR B O 1
ATOM 708 N N . SER B 1 3 ? -34 -35.812 11.148 1 45.88 3 SER B N 1
ATOM 709 C CA . SER B 1 3 ? -32.656 -35.438 10.68 1 45.88 3 SER B CA 1
ATOM 710 C C . SER B 1 3 ? -32.344 -34 11.055 1 45.88 3 SER B C 1
ATOM 712 O O . SER B 1 3 ? -33.062 -33.062 10.664 1 45.88 3 SER B O 1
ATOM 714 N N . VAL B 1 4 ? -31.938 -33.781 12.266 1 52.41 4 VAL B N 1
ATOM 715 C CA . VAL B 1 4 ? -31.391 -32.469 12.594 1 52.41 4 VAL B CA 1
ATOM 716 C C . VAL B 1 4 ? -30.438 -32.031 11.492 1 52.41 4 VAL B C 1
ATOM 718 O O . VAL B 1 4 ? -29.5 -32.75 11.125 1 52.41 4 VAL B O 1
ATOM 721 N N . PRO B 1 5 ? -30.891 -31.172 10.578 1 51.06 5 PRO B N 1
ATOM 722 C CA . PRO B 1 5 ? -29.922 -30.734 9.578 1 51.06 5 PRO B CA 1
ATOM 723 C C . PRO B 1 5 ? -28.562 -30.422 10.188 1 51.06 5 PRO B C 1
ATOM 725 O O . PRO B 1 5 ? -28.469 -30.031 11.352 1 51.06 5 PRO B O 1
ATOM 728 N N . GLY B 1 6 ? -27.594 -31.344 10.047 1 44.66 6 GLY B N 1
ATOM 729 C CA . GLY B 1 6 ? -26.234 -31.047 10.5 1 44.66 6 GLY B CA 1
ATOM 730 C C . GLY B 1 6 ? -25.875 -29.578 10.375 1 44.66 6 GLY B C 1
ATOM 731 O O . GLY B 1 6 ? -26.469 -28.859 9.578 1 44.66 6 GLY B O 1
ATOM 732 N N . SER B 1 7 ? -25.656 -28.938 11.484 1 47.38 7 SER B N 1
ATOM 733 C CA . SER B 1 7 ? -25.125 -27.578 11.5 1 47.38 7 SER B CA 1
ATOM 734 C C . SER B 1 7 ? -24.141 -27.359 10.367 1 47.38 7 SER B C 1
ATOM 736 O O . SER B 1 7 ? -23.203 -28.156 10.18 1 47.38 7 SER B O 1
ATOM 738 N N . THR B 1 8 ? -24.641 -26.984 9.156 1 49.22 8 THR B N 1
ATOM 739 C CA . THR B 1 8 ? -23.688 -26.562 8.133 1 49.22 8 THR B CA 1
ATOM 740 C C . THR B 1 8 ? -22.422 -25.984 8.766 1 49.22 8 THR B C 1
ATOM 742 O O . THR B 1 8 ? -22.5 -25.125 9.656 1 49.22 8 THR B O 1
ATOM 745 N N . PRO B 1 9 ? -21.391 -26.812 9.016 1 47.22 9 PRO B N 1
ATOM 746 C CA . PRO B 1 9 ? -20.203 -26.203 9.617 1 47.22 9 PRO B CA 1
ATOM 747 C C . PRO B 1 9 ? -20.031 -24.75 9.203 1 47.22 9 PRO B C 1
ATOM 749 O O . PRO B 1 9 ? -20.469 -24.344 8.125 1 47.22 9 PRO B O 1
ATOM 752 N N . ASP B 1 10 ? -20.297 -23.906 10.008 1 45.75 10 ASP B N 1
ATOM 753 C CA . ASP B 1 10 ? -19.875 -22.547 9.719 1 45.75 10 ASP B CA 1
ATOM 754 C C . ASP B 1 10 ? -18.609 -22.531 8.859 1 45.75 10 ASP B C 1
ATOM 756 O O . ASP B 1 10 ? -17.672 -23.297 9.125 1 45.75 10 ASP B O 1
ATOM 760 N N . PRO B 1 11 ? -18.641 -22.469 7.531 1 47.09 11 PRO B N 1
ATOM 761 C CA . PRO B 1 11 ? -17.375 -22.531 6.781 1 47.09 11 PRO B CA 1
ATOM 762 C C . PRO B 1 11 ? -16.172 -22.062 7.594 1 47.09 11 PRO B C 1
ATOM 764 O O .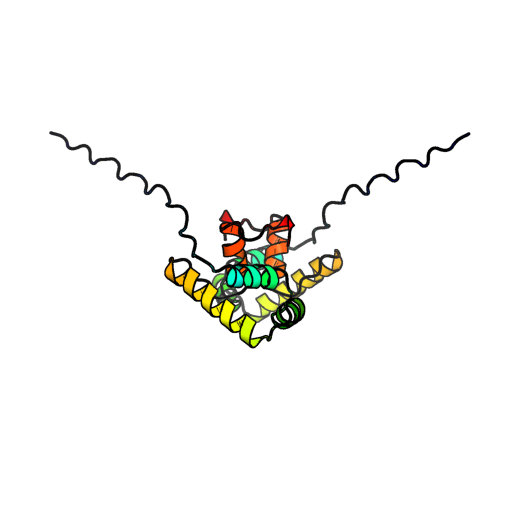 PRO B 1 11 ? -16.219 -20.984 8.188 1 47.09 11 PRO B O 1
ATOM 767 N N . VAL B 1 12 ? -15.688 -22.672 8.531 1 46.59 12 VAL B N 1
ATOM 768 C CA . VAL B 1 12 ? -14.391 -22.312 9.094 1 46.59 12 VAL B CA 1
ATOM 769 C C . VAL B 1 12 ? -13.602 -21.5 8.07 1 46.59 12 VAL B C 1
ATOM 771 O O . VAL B 1 12 ? -13.391 -21.938 6.941 1 46.59 12 VAL B O 1
ATOM 774 N N . GLY B 1 13 ? -13.719 -20.172 8 1 51 13 GLY B N 1
ATOM 775 C CA . GLY B 1 13 ? -13.047 -19.25 7.086 1 51 13 GLY B CA 1
ATOM 776 C C . GLY B 1 13 ? -11.695 -19.766 6.617 1 51 13 GLY B C 1
ATOM 777 O O . GLY B 1 13 ? -10.766 -19.875 7.418 1 51 13 GLY B O 1
ATOM 778 N N . GLU B 1 14 ? -11.609 -20.75 5.793 1 61 14 GLU B N 1
ATOM 779 C CA . GLU B 1 14 ? -10.352 -21.25 5.258 1 61 14 GLU B CA 1
ATOM 780 C C . GLU B 1 14 ? -9.32 -20.141 5.109 1 61 14 GLU B C 1
ATOM 782 O O . GLU B 1 14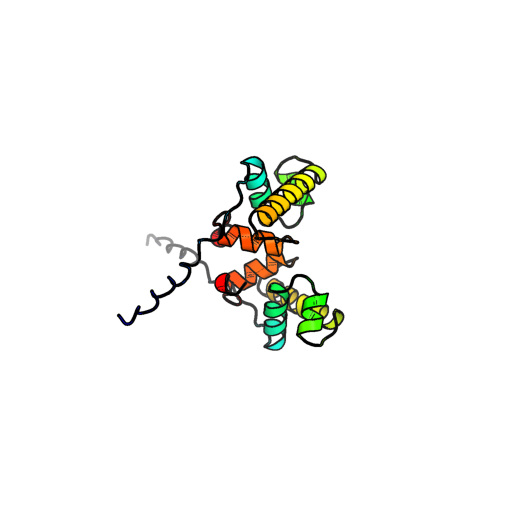 ? -9.672 -19 4.766 1 61 14 GLU B O 1
ATOM 787 N N . PRO B 1 15 ? -8.242 -20.266 5.898 1 67.88 15 PRO B N 1
ATOM 788 C CA . PRO B 1 15 ? -7.195 -19.266 5.699 1 67.88 15 PRO B CA 1
ATOM 789 C C . PRO B 1 15 ? -7.012 -18.891 4.234 1 67.88 15 PRO B C 1
ATOM 791 O O . PRO B 1 15 ? -7.219 -19.719 3.346 1 67.88 15 PRO B O 1
ATOM 794 N N . PRO B 1 16 ? -7.035 -17.625 4.055 1 70.56 16 PRO B N 1
ATOM 795 C CA . PRO B 1 16 ? -6.859 -17.219 2.66 1 70.56 16 PRO B CA 1
ATOM 796 C C . PRO B 1 16 ? -5.762 -18 1.944 1 70.56 16 PRO B C 1
ATOM 798 O O . PRO B 1 16 ? -4.742 -18.328 2.551 1 70.56 16 PRO B O 1
ATOM 801 N N . ARG B 1 17 ? -6.008 -18.594 0.843 1 86.62 17 ARG B N 1
ATOM 802 C CA . ARG B 1 17 ? -5.023 -19.281 0.022 1 86.62 17 ARG B CA 1
ATOM 803 C C . ARG B 1 17 ? -3.859 -18.359 -0.334 1 86.62 17 ARG B C 1
ATOM 805 O O . ARG B 1 17 ? -4.066 -17.203 -0.691 1 86.62 17 ARG B O 1
ATOM 812 N N . ARG B 1 18 ? -2.637 -18.766 -0.035 1 92.06 18 ARG B N 1
ATOM 813 C CA . ARG B 1 18 ? -1.432 -18.016 -0.377 1 92.06 18 ARG B CA 1
ATOM 814 C C . ARG B 1 18 ? -0.786 -18.578 -1.645 1 92.06 18 ARG B C 1
ATOM 816 O O . ARG B 1 18 ? -0.676 -19.781 -1.813 1 92.06 18 ARG B O 1
ATOM 823 N N . PRO B 1 19 ? -0.488 -17.625 -2.533 1 95.94 19 PRO B N 1
ATOM 824 C CA . PRO B 1 19 ? 0.211 -18.125 -3.723 1 95.94 19 PRO B CA 1
ATOM 825 C C . PRO B 1 19 ? 1.607 -18.656 -3.408 1 95.94 19 PRO B C 1
ATOM 827 O O . PRO B 1 19 ? 2.211 -18.266 -2.406 1 95.94 19 PRO B O 1
ATOM 830 N N . ARG B 1 20 ? 2.047 -19.547 -4.242 1 95.75 20 ARG B N 1
ATOM 831 C CA . ARG B 1 20 ? 3.434 -20 -4.172 1 95.75 20 ARG B CA 1
ATOM 832 C C . ARG B 1 20 ? 4.344 -19.078 -4.98 1 95.75 20 ARG B C 1
ATOM 834 O O . ARG B 1 20 ? 4.344 -19.109 -6.211 1 95.75 20 ARG B O 1
ATOM 841 N N . LEU B 1 21 ? 5.039 -18.266 -4.25 1 97.69 21 LEU B N 1
ATOM 842 C CA . LEU B 1 21 ? 5.98 -17.375 -4.914 1 97.69 21 LEU B CA 1
ATOM 843 C C . LEU B 1 21 ? 7.375 -17.984 -4.961 1 97.69 21 LEU B C 1
ATOM 845 O O . LEU B 1 21 ? 7.805 -18.625 -3.998 1 97.69 21 LEU B O 1
ATOM 849 N N . THR B 1 22 ? 8.016 -17.812 -6.008 1 97.38 22 THR B N 1
ATOM 850 C CA . THR B 1 22 ? 9.406 -18.25 -6.082 1 97.38 22 THR B CA 1
ATOM 851 C C . THR B 1 22 ? 10.297 -17.359 -5.215 1 97.38 22 THR B C 1
ATOM 853 O O . THR B 1 22 ? 9.898 -16.266 -4.82 1 97.38 22 THR B O 1
ATOM 856 N N . PRO B 1 23 ? 11.484 -17.828 -4.926 1 97.12 23 PRO B N 1
ATOM 857 C CA . PRO B 1 23 ? 12.398 -17.016 -4.117 1 97.12 23 PRO B CA 1
ATOM 858 C C . PRO B 1 23 ? 12.703 -15.664 -4.758 1 97.12 23 PRO B C 1
ATOM 860 O O . PRO B 1 23 ? 12.781 -14.648 -4.059 1 97.12 23 PRO B O 1
ATOM 863 N N . ARG B 1 24 ? 12.742 -15.641 -6.027 1 97.12 24 ARG B N 1
ATOM 864 C CA . ARG B 1 24 ? 13.055 -14.398 -6.727 1 97.12 24 ARG B CA 1
ATOM 865 C C . ARG B 1 24 ? 11.867 -13.438 -6.703 1 97.12 24 ARG B C 1
ATOM 867 O O . ARG B 1 24 ? 12.039 -12.234 -6.531 1 97.12 24 ARG B O 1
ATOM 874 N N . GLU B 1 25 ? 10.641 -13.984 -6.879 1 97.56 25 GLU B N 1
ATOM 875 C CA . GLU B 1 25 ? 9.43 -13.18 -6.801 1 97.56 25 GLU B CA 1
ATOM 876 C C . GLU B 1 25 ? 9.273 -12.547 -5.418 1 97.56 25 GLU B C 1
ATOM 878 O O . GLU B 1 25 ? 8.898 -11.375 -5.305 1 97.56 25 GLU B O 1
ATOM 883 N N . LEU B 1 26 ? 9.609 -13.352 -4.426 1 97 26 LEU B N 1
ATOM 884 C CA . LEU B 1 26 ? 9.523 -12.867 -3.055 1 97 26 LEU B CA 1
ATOM 885 C C . LEU B 1 26 ? 10.547 -11.758 -2.811 1 97 26 LEU B C 1
ATOM 887 O O . LEU B 1 26 ? 10.227 -10.734 -2.195 1 97 26 LEU B O 1
ATOM 891 N N . GLU B 1 27 ? 11.68 -11.977 -3.297 1 96.69 27 GLU B N 1
ATOM 892 C CA . GLU B 1 27 ? 12.742 -10.984 -3.178 1 96.69 27 GLU B CA 1
ATOM 893 C C . GLU B 1 27 ? 12.344 -9.672 -3.85 1 96.69 27 GLU B C 1
ATOM 895 O O . GLU B 1 27 ? 12.492 -8.594 -3.262 1 96.69 27 GLU B O 1
ATOM 900 N N . ILE B 1 28 ? 11.844 -9.781 -5.008 1 97.44 28 ILE B N 1
ATOM 901 C CA . ILE B 1 28 ? 11.43 -8.617 -5.785 1 97.44 28 ILE B CA 1
ATOM 902 C C . ILE B 1 28 ? 10.273 -7.906 -5.074 1 97.44 28 ILE B C 1
ATOM 904 O O . ILE B 1 28 ? 10.281 -6.68 -4.945 1 97.44 28 ILE B O 1
ATOM 908 N N . LEU B 1 29 ? 9.352 -8.703 -4.637 1 97.19 29 LEU B N 1
ATOM 909 C CA . LEU B 1 29 ? 8.18 -8.148 -3.969 1 97.19 29 LEU B CA 1
ATOM 910 C C . LEU B 1 29 ? 8.586 -7.355 -2.729 1 97.19 29 LEU B C 1
ATOM 912 O O . LEU B 1 29 ? 8.172 -6.207 -2.553 1 97.19 29 LEU B O 1
ATOM 916 N N . ARG B 1 30 ? 9.414 -7.93 -1.91 1 96.19 30 ARG B N 1
ATOM 917 C CA . ARG B 1 30 ? 9.836 -7.312 -0.658 1 96.19 30 ARG B CA 1
ATOM 918 C C . ARG B 1 30 ? 10.625 -6.031 -0.917 1 96.19 30 ARG B C 1
ATOM 920 O O . ARG B 1 30 ? 10.391 -5.012 -0.266 1 96.19 30 ARG B O 1
ATOM 927 N N . LEU B 1 31 ? 11.5 -6.086 -1.881 1 95.62 31 LEU B N 1
ATOM 928 C CA . LEU B 1 31 ? 12.32 -4.926 -2.215 1 95.62 31 LEU B CA 1
ATOM 929 C C . LEU B 1 31 ? 11.469 -3.82 -2.83 1 95.62 31 LEU B C 1
ATOM 931 O O . LEU B 1 31 ? 11.594 -2.652 -2.461 1 95.62 31 LEU B O 1
ATOM 935 N N . TRP B 1 32 ? 10.641 -4.203 -3.717 1 95.94 32 TRP B N 1
ATOM 936 C CA . TRP B 1 32 ? 9.781 -3.246 -4.414 1 95.94 32 TRP B CA 1
ATOM 937 C C . TRP B 1 32 ? 8.852 -2.537 -3.434 1 95.94 32 TRP B C 1
ATOM 939 O O . TRP B 1 32 ? 8.656 -1.321 -3.523 1 95.94 32 TRP B O 1
ATOM 949 N N . LEU B 1 33 ? 8.297 -3.273 -2.463 1 95.94 33 LEU B N 1
ATOM 950 C CA . LEU B 1 33 ? 7.363 -2.707 -1.498 1 95.94 33 LEU B CA 1
ATOM 951 C C . LEU B 1 33 ? 8.07 -1.733 -0.56 1 95.94 33 LEU B C 1
ATOM 953 O O . LEU B 1 33 ? 7.438 -0.826 -0.012 1 95.94 33 LEU B O 1
ATOM 957 N N . ARG B 1 34 ? 9.344 -1.879 -0.45 1 93.31 34 ARG B N 1
ATOM 958 C CA . ARG B 1 34 ? 10.125 -1.006 0.42 1 93.31 34 ARG B CA 1
ATOM 959 C C . ARG B 1 34 ? 10.648 0.204 -0.346 1 93.31 34 ARG B C 1
ATOM 961 O O . ARG B 1 34 ? 11.133 1.163 0.256 1 93.31 34 ARG B O 1
ATOM 968 N N . SER B 1 35 ? 10.508 0.109 -1.622 1 94.12 35 SER B N 1
ATOM 969 C CA . SER B 1 35 ? 11.047 1.158 -2.48 1 94.12 35 SER B CA 1
ATOM 970 C C . SER B 1 35 ? 9.969 2.164 -2.871 1 94.12 35 SER B C 1
ATOM 972 O O . SER B 1 35 ? 8.781 1.843 -2.854 1 94.12 35 SER B O 1
ATOM 974 N N . GLU B 1 36 ? 10.43 3.35 -3.314 1 89.56 36 GLU B N 1
ATOM 975 C CA . GLU B 1 36 ? 9.5 4.406 -3.705 1 89.56 36 GLU B CA 1
ATOM 976 C C . GLU B 1 36 ? 9.055 4.238 -5.156 1 89.56 36 GLU B C 1
ATOM 978 O O . GLU B 1 36 ? 8.016 4.777 -5.559 1 89.56 36 GLU B O 1
ATOM 983 N N . SER B 1 37 ? 9.891 3.564 -5.887 1 93.12 37 SER B N 1
ATOM 984 C CA . SER B 1 37 ? 9.594 3.395 -7.305 1 93.12 37 SER B CA 1
ATOM 985 C C . SER B 1 37 ? 10.242 2.133 -7.859 1 93.12 37 SER B C 1
ATOM 987 O O . SER B 1 37 ? 11.148 1.568 -7.234 1 93.12 37 SER B O 1
ATOM 989 N N . LYS B 1 38 ? 9.688 1.679 -8.992 1 95.75 38 LYS B N 1
ATOM 990 C CA . LYS B 1 38 ? 10.281 0.533 -9.68 1 95.75 38 LYS B CA 1
ATOM 991 C C . LYS B 1 38 ? 11.734 0.803 -10.031 1 95.75 38 LYS B C 1
ATOM 993 O O . LYS B 1 38 ? 12.57 -0.105 -9.992 1 95.75 38 LYS B O 1
ATOM 998 N N . ALA B 1 39 ? 12.031 2.088 -10.352 1 95.62 39 ALA B N 1
ATOM 999 C CA . ALA B 1 39 ? 13.383 2.467 -10.742 1 95.62 39 ALA B CA 1
ATOM 1000 C C . ALA B 1 39 ? 14.359 2.277 -9.586 1 95.62 39 ALA B C 1
ATOM 1002 O O . ALA B 1 39 ? 15.453 1.74 -9.773 1 95.62 39 ALA B O 1
ATOM 1003 N N . ILE B 1 40 ? 13.984 2.713 -8.422 1 95.56 40 ILE B N 1
ATOM 1004 C CA . ILE B 1 40 ? 14.828 2.6 -7.238 1 95.56 40 ILE B CA 1
ATOM 1005 C C . ILE B 1 40 ? 15.023 1.127 -6.883 1 95.56 40 ILE B C 1
ATOM 1007 O O . ILE B 1 40 ? 16.141 0.688 -6.605 1 95.56 40 ILE B O 1
ATOM 1011 N N . ALA B 1 41 ? 13.945 0.358 -6.941 1 96.44 41 ALA B N 1
ATOM 1012 C CA . ALA B 1 41 ? 14.023 -1.075 -6.676 1 96.44 41 ALA B CA 1
ATOM 1013 C C . ALA B 1 41 ? 14.984 -1.761 -7.648 1 96.44 41 ALA B C 1
ATOM 1015 O O . ALA B 1 41 ? 15.789 -2.604 -7.242 1 96.44 41 ALA B O 1
ATOM 1016 N N . ALA B 1 42 ? 14.828 -1.411 -8.945 1 97.56 42 ALA B N 1
ATOM 1017 C CA . ALA B 1 42 ? 15.688 -1.978 -9.977 1 97.56 42 ALA B CA 1
ATOM 1018 C C . ALA B 1 42 ? 17.156 -1.679 -9.695 1 97.56 42 ALA B C 1
ATOM 1020 O O . ALA B 1 42 ? 18 -2.568 -9.781 1 97.56 42 ALA B O 1
ATOM 1021 N N . SER B 1 43 ? 17.453 -0.452 -9.375 1 97.19 43 SER B N 1
ATOM 1022 C CA . SER B 1 43 ? 18.812 -0.027 -9.07 1 97.19 43 SER B CA 1
ATOM 1023 C C . SER B 1 43 ? 19.359 -0.778 -7.867 1 97.19 43 SER B C 1
ATOM 1025 O O . SER B 1 43 ? 20.516 -1.229 -7.883 1 97.19 43 SER B O 1
ATOM 1027 N N . ASP B 1 44 ? 18.594 -0.971 -6.855 1 95.25 44 ASP B N 1
ATOM 1028 C CA . ASP B 1 44 ? 18.984 -1.639 -5.621 1 95.25 44 ASP B CA 1
ATOM 1029 C C . ASP B 1 44 ? 19.344 -3.102 -5.879 1 95.25 44 ASP B C 1
ATOM 1031 O O . ASP B 1 44 ? 20.25 -3.646 -5.242 1 95.25 44 ASP B O 1
ATOM 1035 N N . LEU B 1 45 ? 18.641 -3.758 -6.812 1 95 45 LEU B N 1
ATOM 1036 C CA . LEU B 1 45 ? 18.828 -5.18 -7.09 1 95 45 LEU B CA 1
ATOM 1037 C C . LEU B 1 45 ? 19.812 -5.383 -8.242 1 95 45 LEU B C 1
ATOM 1039 O O . LEU B 1 45 ? 20.234 -6.512 -8.5 1 95 45 LEU B O 1
ATOM 1043 N N . GLY B 1 46 ? 20.109 -4.273 -8.969 1 96.94 46 GLY B N 1
ATOM 1044 C CA . GLY B 1 46 ? 21.016 -4.367 -10.109 1 96.94 46 GLY B CA 1
ATOM 1045 C C . GLY B 1 46 ? 20.359 -4.98 -11.336 1 96.94 46 GLY B C 1
ATOM 1046 O O . GLY B 1 46 ? 21 -5.727 -12.078 1 96.94 46 GLY B O 1
ATOM 1047 N N . ILE B 1 47 ? 19.062 -4.828 -11.438 1 97.19 47 ILE B N 1
ATOM 1048 C CA . ILE B 1 47 ? 18.328 -5.352 -12.586 1 97.19 47 ILE B CA 1
ATOM 1049 C C . ILE B 1 47 ? 17.578 -4.215 -13.281 1 97.19 47 ILE B C 1
ATOM 1051 O O . ILE B 1 47 ? 17.688 -3.055 -12.867 1 97.19 47 ILE B O 1
ATOM 1055 N N . SER B 1 48 ? 16.938 -4.551 -14.391 1 97.69 48 SER B N 1
ATOM 1056 C CA . SER B 1 48 ? 16.234 -3.533 -15.156 1 97.69 48 SER B CA 1
ATOM 1057 C C . SER B 1 48 ? 14.805 -3.354 -14.641 1 97.69 48 SER B C 1
ATOM 1059 O O . SER B 1 48 ? 14.25 -4.25 -14 1 97.69 48 SER B O 1
ATOM 1061 N N . MET B 1 49 ? 14.25 -2.211 -14.984 1 97.06 49 MET B N 1
ATOM 1062 C CA . MET B 1 49 ? 12.844 -1.977 -14.648 1 97.06 49 MET B CA 1
ATOM 1063 C C . MET B 1 49 ? 11.945 -2.988 -15.352 1 97.06 49 MET B C 1
ATOM 1065 O O . MET B 1 49 ? 10.906 -3.375 -14.812 1 97.06 49 MET B O 1
ATOM 1069 N N . GLY B 1 50 ? 12.312 -3.396 -16.484 1 97.69 50 GLY B N 1
ATOM 1070 C CA . GLY B 1 50 ? 11.562 -4.418 -17.203 1 97.69 50 GLY B CA 1
ATOM 1071 C C . GLY B 1 50 ? 11.5 -5.742 -16.469 1 97.69 50 GLY B C 1
ATOM 1072 O O . GLY B 1 50 ? 10.461 -6.406 -16.453 1 97.69 50 GLY B O 1
ATOM 1073 N N . THR B 1 51 ? 12.586 -6.121 -15.844 1 97.75 51 THR B N 1
ATOM 1074 C CA . THR B 1 51 ? 12.641 -7.34 -15.047 1 97.75 51 THR B CA 1
ATOM 1075 C C . THR B 1 51 ? 11.727 -7.23 -13.828 1 97.75 51 THR B C 1
ATOM 1077 O O . THR B 1 51 ? 10.984 -8.164 -13.516 1 97.75 51 THR B O 1
ATOM 1080 N N . ILE B 1 52 ? 11.797 -6.09 -13.227 1 97.81 52 ILE B N 1
ATOM 1081 C CA . ILE B 1 52 ? 10.898 -5.855 -12.102 1 97.81 52 ILE B CA 1
ATOM 1082 C C . ILE B 1 52 ? 9.445 -6.016 -12.555 1 97.81 52 ILE B C 1
ATOM 1084 O O . ILE B 1 52 ? 8.664 -6.715 -11.914 1 97.81 52 ILE B O 1
ATOM 1088 N N . ASN B 1 53 ? 9.117 -5.383 -13.633 1 97.19 53 ASN B N 1
ATOM 1089 C CA . ASN B 1 53 ? 7.758 -5.422 -14.156 1 97.19 53 ASN B CA 1
ATOM 1090 C C . ASN B 1 53 ? 7.309 -6.852 -14.445 1 97.19 53 ASN B C 1
ATOM 1092 O O . ASN B 1 53 ? 6.199 -7.242 -14.086 1 97.19 53 ASN B O 1
ATOM 1096 N N . THR B 1 54 ? 8.195 -7.566 -14.953 1 97.88 54 THR B N 1
ATOM 1097 C CA . THR B 1 54 ? 7.883 -8.945 -15.297 1 97.88 54 THR B CA 1
ATOM 1098 C C . THR B 1 54 ? 7.566 -9.758 -14.047 1 97.88 54 THR B C 1
ATOM 1100 O O . THR B 1 54 ? 6.574 -10.484 -14.008 1 97.88 54 THR B O 1
ATOM 1103 N N . HIS B 1 55 ? 8.312 -9.641 -13 1 98.25 55 HIS B N 1
ATOM 1104 C CA . HIS B 1 55 ? 8.094 -10.383 -11.766 1 98.25 55 HIS B CA 1
ATOM 1105 C C . HIS B 1 55 ? 6.805 -9.93 -11.078 1 98.25 55 HIS B C 1
ATOM 1107 O O . HIS B 1 55 ? 6.066 -10.75 -10.531 1 98.25 55 HIS B O 1
ATOM 1113 N N . LEU B 1 56 ? 6.574 -8.688 -11.227 1 97.81 56 LEU B N 1
ATOM 1114 C CA . LEU B 1 56 ? 5.359 -8.172 -10.602 1 97.81 56 LEU B CA 1
ATOM 1115 C C . LEU B 1 56 ? 4.117 -8.68 -11.328 1 97.81 56 LEU B C 1
ATOM 1117 O O . LEU B 1 56 ? 3.098 -8.961 -10.695 1 97.81 56 LEU B O 1
ATOM 1121 N N . ILE B 1 57 ? 4.176 -8.758 -12.578 1 98 57 ILE B N 1
ATOM 1122 C CA . ILE B 1 57 ? 3.082 -9.328 -13.352 1 98 57 ILE B CA 1
ATOM 1123 C C . ILE B 1 57 ? 2.846 -10.773 -12.922 1 98 57 ILE B C 1
ATOM 1125 O O . ILE B 1 57 ? 1.704 -11.188 -12.711 1 98 57 ILE B O 1
ATOM 1129 N N . ARG B 1 58 ? 3.916 -11.516 -12.734 1 98.38 58 ARG B N 1
ATOM 1130 C CA . ARG B 1 58 ? 3.818 -12.906 -12.312 1 98.38 58 ARG B CA 1
ATOM 1131 C C . ARG B 1 58 ? 3.24 -13.016 -10.906 1 98.38 58 ARG B C 1
ATOM 1133 O O . ARG B 1 58 ? 2.395 -13.875 -10.641 1 98.38 58 ARG B O 1
ATOM 1140 N N . ILE B 1 59 ? 3.684 -12.172 -10.055 1 98.38 59 ILE B N 1
ATOM 1141 C CA . ILE B 1 59 ? 3.207 -12.164 -8.672 1 98.38 59 ILE B CA 1
ATOM 1142 C C . ILE B 1 59 ? 1.706 -11.891 -8.648 1 98.38 59 ILE B C 1
ATOM 1144 O O . ILE B 1 59 ? 0.951 -12.594 -7.977 1 98.38 59 ILE B O 1
ATOM 1148 N N . ARG B 1 60 ? 1.319 -10.891 -9.461 1 97.94 60 ARG B N 1
ATOM 1149 C CA . ARG B 1 60 ? -0.097 -10.547 -9.516 1 97.94 60 ARG B CA 1
ATOM 1150 C C . ARG B 1 60 ? -0.917 -11.703 -10.094 1 97.94 60 ARG B C 1
ATOM 1152 O O . ARG B 1 60 ? -2.02 -11.977 -9.617 1 97.94 60 ARG B O 1
ATOM 1159 N N . ALA B 1 61 ? -0.397 -12.375 -11.062 1 98.12 61 ALA B N 1
ATOM 1160 C CA . ALA B 1 61 ? -1.072 -13.516 -11.672 1 98.12 61 ALA B CA 1
ATOM 1161 C C . ALA B 1 61 ? -1.234 -14.648 -10.664 1 98.12 61 ALA B C 1
ATOM 1163 O O . ALA B 1 61 ? -2.279 -15.305 -10.617 1 98.12 61 ALA B O 1
ATOM 1164 N N . LYS B 1 62 ? -0.286 -14.867 -9.828 1 98.06 62 LYS B N 1
ATOM 1165 C CA . LY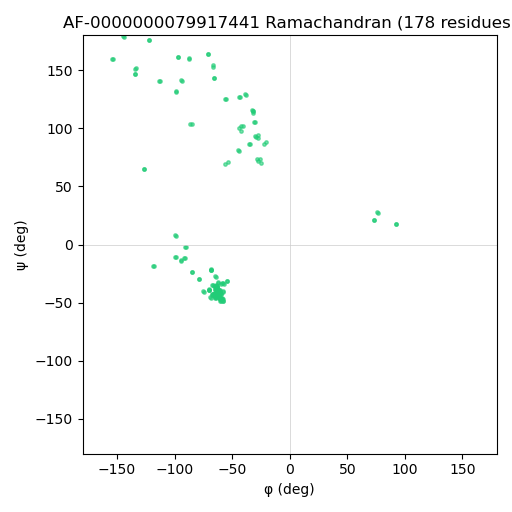S B 1 62 ? -0.336 -15.93 -8.828 1 98.06 62 LYS B CA 1
ATOM 1166 C C . LYS B 1 62 ? -1.357 -15.609 -7.738 1 98.06 62 LYS B C 1
ATOM 1168 O O . LYS B 1 62 ? -2.078 -16.5 -7.277 1 98.06 62 LYS B O 1
ATOM 1173 N N . TYR B 1 63 ? -1.409 -14.383 -7.359 1 97.94 63 TYR B N 1
ATOM 1174 C CA . TYR B 1 63 ? -2.436 -13.984 -6.406 1 97.94 63 TYR B CA 1
ATOM 1175 C C . TYR B 1 63 ? -3.83 -14.148 -7 1 97.94 63 TYR B C 1
ATOM 1177 O O . TYR B 1 63 ? -4.746 -14.625 -6.324 1 97.94 63 TYR B O 1
ATOM 1185 N N . ALA B 1 64 ? -3.955 -13.773 -8.266 1 97.44 64 ALA B N 1
ATOM 1186 C CA . ALA B 1 64 ? -5.242 -13.93 -8.945 1 97.44 64 ALA B CA 1
ATOM 1187 C C . ALA B 1 64 ? -5.637 -15.398 -9.031 1 97.44 64 ALA B C 1
ATOM 1189 O O . ALA B 1 64 ? -6.805 -15.75 -8.844 1 97.44 64 ALA B O 1
ATOM 1190 N N . ALA B 1 65 ? -4.684 -16.266 -9.273 1 97.19 65 ALA B N 1
ATOM 1191 C CA . ALA B 1 65 ? -4.922 -17.703 -9.453 1 97.19 65 ALA B CA 1
ATOM 1192 C C . ALA B 1 65 ? -5.465 -18.328 -8.18 1 97.19 65 ALA B C 1
ATOM 1194 O O . ALA B 1 65 ? -6.172 -19.344 -8.227 1 97.19 65 ALA B O 1
ATOM 1195 N N . VAL B 1 66 ? -5.105 -17.719 -7.031 1 96.38 66 VAL B N 1
ATOM 1196 C CA . VAL B 1 66 ? -5.566 -18.297 -5.773 1 96.38 66 VAL B CA 1
ATOM 1197 C C . VAL B 1 66 ? -6.793 -17.547 -5.27 1 96.38 66 VAL B C 1
ATOM 1199 O O . VAL B 1 66 ? -7.176 -17.672 -4.105 1 96.38 66 VAL B O 1
ATOM 1202 N N . GLY B 1 67 ? -7.359 -16.641 -6.02 1 95.88 67 GLY B N 1
ATOM 1203 C CA . GLY B 1 67 ? -8.617 -15.977 -5.719 1 95.88 67 GLY B CA 1
ATOM 1204 C C . GLY B 1 67 ? -8.445 -14.672 -4.965 1 95.88 67 GLY B C 1
ATOM 1205 O O . GLY B 1 67 ? -9.375 -14.195 -4.312 1 95.88 67 GLY B O 1
ATOM 1206 N N . ARG B 1 68 ? -7.25 -14.164 -5.016 1 95.38 68 ARG B N 1
ATOM 1207 C CA . ARG B 1 68 ? -6.945 -12.922 -4.309 1 95.38 68 ARG B CA 1
ATOM 1208 C C . ARG B 1 68 ? -6.332 -11.891 -5.25 1 95.38 68 ARG B C 1
ATOM 1210 O O . ARG B 1 68 ? -5.219 -11.414 -5.016 1 95.38 68 ARG B O 1
ATOM 1217 N N . PRO B 1 69 ? -7.117 -11.461 -6.211 1 95.75 69 PRO B N 1
ATOM 1218 C CA . PRO B 1 69 ? -6.562 -10.547 -7.219 1 95.75 69 PRO B CA 1
ATOM 1219 C C . PRO B 1 69 ? -6.168 -9.195 -6.641 1 95.75 69 PRO B C 1
ATOM 1221 O O . PRO B 1 69 ? -6.82 -8.703 -5.719 1 95.75 69 PRO B O 1
ATOM 1224 N N . VAL B 1 70 ? -5.051 -8.68 -7.184 1 95 70 VAL B N 1
ATOM 1225 C CA . VAL B 1 70 ? -4.543 -7.359 -6.828 1 95 70 VAL B CA 1
ATOM 1226 C C . VAL B 1 70 ? -4.152 -6.602 -8.094 1 95 70 VAL B C 1
ATOM 1228 O O . VAL B 1 70 ? -3.646 -7.195 -9.047 1 95 70 VAL B O 1
ATOM 1231 N N . THR B 1 71 ? -4.363 -5.277 -7.992 1 91.56 71 THR B N 1
ATOM 1232 C CA . THR B 1 71 ? -4.191 -4.539 -9.234 1 91.56 71 THR B CA 1
ATOM 1233 C C . THR B 1 71 ? -3.062 -3.521 -9.109 1 91.56 71 THR B C 1
ATOM 1235 O O . THR B 1 71 ? -2.547 -3.029 -10.117 1 91.56 71 THR B O 1
ATOM 1238 N N . ASP B 1 72 ? -2.703 -3.195 -7.871 1 93.12 72 ASP B N 1
ATOM 1239 C CA . ASP B 1 72 ? -1.716 -2.131 -7.719 1 93.12 72 ASP B CA 1
ATOM 1240 C C . ASP B 1 72 ? -0.794 -2.404 -6.531 1 93.12 72 ASP B C 1
ATOM 1242 O O . ASP B 1 72 ? -0.918 -3.436 -5.867 1 93.12 72 ASP B O 1
ATOM 1246 N N . LYS B 1 73 ? 0.174 -1.445 -6.348 1 95.5 73 LYS B N 1
ATOM 1247 C CA . LYS B 1 73 ? 1.196 -1.623 -5.32 1 95.5 73 LYS B CA 1
ATOM 1248 C C . LYS B 1 73 ? 0.575 -1.663 -3.928 1 95.5 73 LYS B C 1
ATOM 1250 O O . LYS B 1 73 ? 1.013 -2.432 -3.068 1 95.5 73 LYS B O 1
ATOM 1255 N N . SER B 1 74 ? -0.399 -0.807 -3.678 1 95.81 74 SER B N 1
ATOM 1256 C CA . SER B 1 74 ? -1.045 -0.792 -2.369 1 95.81 74 SER B CA 1
ATOM 1257 C C . SER B 1 74 ? -1.76 -2.109 -2.09 1 95.81 74 SER B C 1
ATOM 1259 O O . SER B 1 74 ? -1.735 -2.609 -0.963 1 95.81 74 SER B O 1
ATOM 1261 N N . GLY B 1 75 ? -2.34 -2.684 -3.16 1 96.12 75 GLY B N 1
ATOM 1262 C CA . GLY B 1 75 ? -2.947 -3.998 -3.029 1 96.12 75 GLY B CA 1
ATOM 1263 C C . GLY B 1 75 ? -1.945 -5.09 -2.711 1 96.12 75 GLY B C 1
ATOM 1264 O O . GLY B 1 75 ? -2.199 -5.945 -1.862 1 96.12 75 GLY B O 1
ATOM 1265 N N . LEU B 1 76 ? -0.838 -5.035 -3.387 1 96.94 76 LEU B N 1
ATOM 1266 C CA . LEU B 1 76 ? 0.201 -6.023 -3.127 1 96.94 76 LEU B CA 1
ATOM 1267 C C . LEU B 1 76 ? 0.758 -5.871 -1.715 1 96.94 76 LEU B C 1
ATOM 1269 O O . LEU B 1 76 ? 1.105 -6.859 -1.069 1 96.94 76 LEU B O 1
ATOM 1273 N N . LEU B 1 77 ? 0.848 -4.648 -1.292 1 97.06 77 LEU B N 1
ATOM 1274 C CA . LEU B 1 77 ? 1.291 -4.391 0.074 1 97.06 77 LEU B CA 1
ATOM 1275 C C . LEU B 1 77 ? 0.332 -5.016 1.082 1 97.06 77 LEU B C 1
ATOM 1277 O O . LEU B 1 77 ? 0.763 -5.664 2.037 1 97.06 77 LEU B O 1
ATOM 1281 N N . ILE B 1 78 ? -0.928 -4.875 0.905 1 96.25 78 ILE B N 1
ATOM 1282 C CA . ILE B 1 78 ? -1.942 -5.453 1.78 1 96.25 78 ILE B CA 1
ATOM 1283 C C . ILE B 1 78 ? -1.807 -6.973 1.794 1 96.25 78 ILE B C 1
ATOM 1285 O O . ILE B 1 78 ? -1.753 -7.586 2.861 1 96.25 78 ILE B O 1
ATOM 1289 N N . ARG B 1 79 ? -1.674 -7.516 0.604 1 96.19 79 ARG B N 1
ATOM 1290 C CA . ARG B 1 79 ? -1.54 -8.961 0.504 1 96.19 79 ARG B CA 1
ATOM 1291 C C . ARG B 1 79 ? -0.274 -9.445 1.205 1 96.19 79 ARG B C 1
ATOM 1293 O O . ARG B 1 79 ? -0.299 -10.453 1.92 1 96.19 79 ARG B O 1
ATOM 1300 N N . ALA B 1 80 ? 0.783 -8.75 0.975 1 97.12 80 ALA B N 1
ATOM 1301 C CA . ALA B 1 80 ? 2.066 -9.133 1.561 1 97.12 80 ALA B CA 1
ATOM 1302 C C . ALA B 1 80 ? 2.014 -9.078 3.084 1 97.12 80 ALA B C 1
ATOM 1304 O O . ALA B 1 80 ? 2.566 -9.945 3.766 1 97.12 80 ALA B O 1
ATOM 1305 N N . LEU B 1 81 ? 1.354 -8.078 3.607 1 96 81 LEU B N 1
ATOM 1306 C CA . LEU B 1 81 ? 1.195 -7.945 5.051 1 96 81 LEU B CA 1
ATOM 1307 C C . LEU B 1 81 ? 0.311 -9.055 5.605 1 96 81 LEU B C 1
ATOM 1309 O O . LEU B 1 81 ? 0.644 -9.672 6.621 1 96 81 LEU B O 1
ATOM 1313 N N . GLN B 1 82 ? -0.748 -9.32 4.895 1 94.31 82 GLN B N 1
ATOM 1314 C CA . GLN B 1 82 ? -1.684 -10.359 5.309 1 94.31 82 GLN B CA 1
ATOM 1315 C C . GLN B 1 82 ? -1.013 -11.734 5.32 1 94.31 82 GLN B C 1
ATOM 1317 O O . GLN B 1 82 ? -1.276 -12.547 6.207 1 94.31 82 GLN B O 1
ATOM 1322 N N . ASP B 1 83 ? -0.147 -11.906 4.383 1 94.94 83 ASP B N 1
ATOM 1323 C CA . ASP B 1 83 ? 0.49 -13.211 4.223 1 94.94 83 ASP B CA 1
ATOM 1324 C C . ASP B 1 83 ? 1.778 -13.297 5.039 1 94.94 83 ASP B C 1
ATOM 1326 O O . ASP B 1 83 ? 2.465 -14.32 5.02 1 94.94 83 ASP B O 1
ATOM 1330 N N . GLY B 1 84 ? 2.131 -12.234 5.695 1 94.38 84 GLY B N 1
ATOM 1331 C CA . GLY B 1 84 ? 3.324 -12.211 6.523 1 94.38 84 GLY B CA 1
ATOM 1332 C C . GLY B 1 84 ? 4.609 -12.172 5.723 1 94.38 84 GLY B C 1
ATOM 1333 O O . GLY B 1 84 ? 5.66 -12.602 6.203 1 94.38 84 GLY B O 1
ATOM 1334 N N . LEU B 1 85 ? 4.473 -11.734 4.492 1 95.31 85 LEU B N 1
ATOM 1335 C CA . LEU B 1 85 ? 5.648 -11.664 3.631 1 95.31 85 LEU B CA 1
ATOM 1336 C C . LEU B 1 85 ? 6.488 -10.438 3.959 1 95.31 85 LEU B C 1
ATOM 1338 O O . LEU B 1 85 ? 7.695 -10.422 3.713 1 95.31 85 LEU B O 1
ATOM 1342 N N . VAL B 1 86 ? 5.855 -9.367 4.434 1 94.69 86 VAL B N 1
ATOM 1343 C CA . VAL B 1 86 ? 6.523 -8.18 4.938 1 94.69 86 VAL B CA 1
ATOM 1344 C C . VAL B 1 86 ? 5.887 -7.746 6.254 1 94.69 86 VAL B C 1
ATOM 1346 O O . VAL B 1 86 ? 4.754 -8.125 6.559 1 94.69 86 VAL B O 1
ATOM 1349 N N . SER B 1 87 ? 6.656 -7.129 7.074 1 94.25 87 SER B N 1
ATOM 1350 C CA . SER B 1 87 ? 6.172 -6.602 8.344 1 94.25 87 SER B CA 1
ATOM 1351 C C . SER B 1 87 ? 6.199 -5.078 8.359 1 94.25 87 SER B C 1
ATOM 1353 O O . SER B 1 87 ? 7.121 -4.465 7.824 1 94.25 87 SER B O 1
ATOM 1355 N N . LEU B 1 88 ? 5.168 -4.527 8.953 1 91.25 88 LEU B N 1
ATOM 1356 C CA . LEU B 1 88 ? 5.098 -3.072 9.055 1 91.25 88 LEU B CA 1
ATOM 1357 C C . LEU B 1 88 ? 6.355 -2.514 9.719 1 91.25 88 LEU B C 1
ATOM 1359 O O . LEU B 1 88 ? 6.812 -1.423 9.367 1 91.25 88 LEU B O 1
ATOM 1363 N N . ALA B 1 89 ? 6.898 -3.285 10.586 1 88.69 89 ALA B N 1
ATOM 1364 C CA . ALA B 1 89 ? 8.078 -2.857 11.336 1 88.69 89 ALA B CA 1
ATOM 1365 C C . ALA B 1 89 ? 9.289 -2.74 10.422 1 88.69 89 ALA B C 1
ATOM 1367 O O . ALA B 1 89 ? 10.258 -2.051 10.75 1 88.69 89 ALA B O 1
ATOM 1368 N N . GLU B 1 90 ? 9.242 -3.4 9.344 1 86.25 90 GLU B N 1
ATOM 1369 C CA . GLU B 1 90 ? 10.383 -3.422 8.438 1 86.25 90 GLU B CA 1
ATOM 1370 C C . GLU B 1 90 ? 10.203 -2.438 7.285 1 86.25 90 GLU B C 1
ATOM 1372 O O . GLU B 1 90 ? 11.102 -2.258 6.465 1 86.25 90 GLU B O 1
ATOM 1377 N N . LEU B 1 91 ? 8.961 -1.931 7.203 1 84.62 91 LEU B N 1
ATOM 1378 C CA . LEU B 1 91 ? 8.648 -0.97 6.148 1 84.62 91 LEU B CA 1
ATOM 1379 C C . LEU B 1 91 ? 8.883 0.458 6.629 1 84.62 91 LEU B C 1
ATOM 1381 O O . LEU B 1 91 ? 8.719 0.752 7.816 1 84.62 91 LEU B O 1
#

Foldseek 3Di:
DPPPPPPPPPPPPPQQDDFDADPVLLVLLAQCLVDPDLCVSCVVVVHDSVVSVVSVVVNQVRCVVSPRHDDDSVSSVVVCCSVVSDDPVVD/DPPPPPPPPPPPPPQQDDFDADPVLLVLLALCLVDPDLCVSCVVVVHDSVVSVVSVVVNQVRCVVSPRHDDDSVSSVVVCCSVVSDDPVVD